Protein AF-A0A445N015-F1 (afdb_monomer)

Mean predicted aligned error: 7.63 Å

Structure (mmCIF, N/CA/C/O backbone):
data_AF-A0A445N015-F1
#
_entry.id   AF-A0A445N015-F1
#
loop_
_atom_site.group_PDB
_atom_site.id
_atom_site.type_symbol
_atom_site.label_atom_id
_atom_site.label_alt_id
_atom_site.label_comp_id
_atom_site.label_asym_id
_atom_site.label_entity_id
_atom_site.label_seq_id
_atom_site.pdbx_PDB_ins_code
_atom_site.Cartn_x
_atom_site.Cartn_y
_atom_site.Cartn_z
_atom_site.occupancy
_atom_site.B_iso_or_equiv
_atom_site.auth_seq_id
_atom_site.auth_comp_id
_atom_site.auth_asym_id
_atom_site.auth_atom_id
_atom_site.pdbx_PDB_model_num
ATOM 1 N N . MET A 1 1 ? 7.841 4.426 -27.535 1.00 52.28 1 MET A N 1
ATOM 2 C CA . MET A 1 1 ? 9.219 4.151 -27.082 1.00 52.28 1 MET A CA 1
ATOM 3 C C . MET A 1 1 ? 9.116 3.901 -25.587 1.00 52.28 1 MET A C 1
ATOM 5 O O . MET A 1 1 ? 8.561 4.754 -24.908 1.00 52.28 1 MET A O 1
ATOM 9 N N . GLY A 1 2 ? 9.429 2.688 -25.128 1.00 79.44 2 GLY A N 1
ATOM 10 C CA . GLY A 1 2 ? 9.279 2.295 -23.721 1.00 79.44 2 GLY A CA 1
ATOM 11 C C . GLY A 1 2 ? 10.524 2.635 -22.907 1.00 79.44 2 GLY A C 1
ATOM 12 O O . GLY A 1 2 ? 11.557 2.965 -23.481 1.00 79.44 2 GLY A O 1
ATOM 13 N N . LEU A 1 3 ? 10.420 2.553 -21.582 1.00 86.56 3 LEU A N 1
ATOM 14 C CA . LEU A 1 3 ? 11.592 2.603 -20.713 1.00 86.56 3 LEU A CA 1
ATOM 15 C C . LEU A 1 3 ? 12.353 1.275 -20.833 1.00 86.56 3 LEU A C 1
ATOM 17 O O . LEU A 1 3 ? 11.755 0.210 -20.674 1.00 86.56 3 LEU A O 1
ATOM 21 N N . GLU A 1 4 ? 13.658 1.337 -21.092 1.00 92.50 4 GLU A N 1
ATOM 22 C CA . GLU A 1 4 ? 14.559 0.176 -21.080 1.00 92.50 4 GLU A CA 1
ATOM 23 C C . GLU A 1 4 ? 14.879 -0.204 -19.629 1.00 92.50 4 GLU A C 1
ATOM 25 O O . GLU A 1 4 ? 15.941 0.089 -19.090 1.00 92.50 4 GLU A O 1
ATOM 30 N N . LEU A 1 5 ? 13.898 -0.788 -18.937 1.00 92.56 5 LEU A N 1
ATOM 31 C CA . LEU A 1 5 ? 14.038 -1.124 -17.519 1.00 92.56 5 LEU A CA 1
ATOM 32 C C . LEU A 1 5 ? 15.130 -2.173 -17.283 1.00 92.56 5 LEU A C 1
ATOM 34 O O . LEU A 1 5 ? 15.699 -2.236 -16.204 1.00 92.56 5 LEU A O 1
ATOM 38 N N . ASP A 1 6 ? 15.427 -3.029 -18.249 1.00 93.81 6 ASP A N 1
ATOM 39 C CA . ASP A 1 6 ? 16.456 -4.062 -18.140 1.00 93.81 6 ASP A CA 1
ATOM 40 C C . ASP A 1 6 ? 17.877 -3.497 -18.005 1.00 93.81 6 ASP A C 1
ATOM 42 O O . ASP A 1 6 ? 18.701 -4.114 -17.330 1.00 93.81 6 ASP A O 1
ATOM 46 N N . THR A 1 7 ? 18.141 -2.310 -18.555 1.00 95.38 7 THR A N 1
ATOM 47 C CA . THR A 1 7 ? 19.451 -1.645 -18.473 1.00 95.38 7 THR A CA 1
ATOM 48 C C . THR A 1 7 ? 19.639 -0.819 -17.197 1.00 95.38 7 THR A C 1
ATOM 50 O O . THR A 1 7 ? 20.769 -0.493 -16.839 1.00 95.38 7 THR A O 1
ATOM 53 N N . MET A 1 8 ? 18.554 -0.525 -16.472 1.00 96.06 8 MET A N 1
ATOM 54 C CA . MET A 1 8 ? 18.592 0.248 -15.229 1.00 96.06 8 MET A CA 1
ATOM 55 C C . MET A 1 8 ? 19.099 -0.577 -14.042 1.00 96.06 8 MET A C 1
ATOM 57 O O . MET A 1 8 ? 18.661 -1.711 -13.796 1.00 96.06 8 MET A O 1
ATOM 61 N N . SER A 1 9 ? 19.932 0.052 -13.216 1.00 97.19 9 SER A N 1
ATOM 62 C CA . SER A 1 9 ? 20.224 -0.415 -11.863 1.00 97.19 9 SER A CA 1
ATOM 63 C C . SER A 1 9 ? 18.957 -0.450 -10.997 1.00 97.19 9 SER A C 1
ATOM 65 O O . SER A 1 9 ? 17.939 0.182 -11.291 1.00 97.19 9 SER A O 1
ATOM 67 N N . ILE A 1 10 ? 19.006 -1.187 -9.884 1.00 96.56 10 ILE A N 1
ATOM 68 C CA . ILE A 1 10 ? 17.885 -1.240 -8.933 1.00 96.56 10 ILE A CA 1
ATOM 69 C C . ILE A 1 10 ? 17.566 0.152 -8.370 1.00 96.56 10 ILE A C 1
ATOM 71 O O . ILE A 1 10 ? 16.395 0.496 -8.241 1.00 96.56 10 ILE A O 1
ATOM 75 N N . GLU A 1 11 ? 18.581 0.971 -8.088 1.00 97.06 11 GLU A N 1
ATOM 76 C CA . GLU A 1 11 ? 18.382 2.337 -7.593 1.00 97.06 11 GLU A CA 1
ATOM 77 C C . GLU A 1 11 ? 17.631 3.206 -8.612 1.00 97.06 11 GLU A C 1
ATOM 79 O O . GLU A 1 11 ? 16.682 3.904 -8.256 1.00 97.06 11 GLU A O 1
ATOM 84 N N . GLU A 1 12 ? 18.002 3.128 -9.892 1.00 96.81 12 GLU A N 1
ATOM 85 C CA . GLU A 1 12 ? 17.334 3.867 -10.970 1.00 96.81 12 GLU A CA 1
ATOM 86 C C . GLU A 1 12 ? 15.891 3.402 -11.175 1.00 96.81 12 GLU A C 1
ATOM 88 O O . GLU A 1 12 ? 14.999 4.231 -11.367 1.00 96.81 12 GLU A O 1
ATOM 93 N N . LYS A 1 13 ? 15.630 2.095 -11.059 1.00 96.50 13 LYS A N 1
ATOM 94 C CA . LYS A 1 13 ? 14.264 1.551 -11.090 1.00 96.50 13 LYS A CA 1
ATOM 95 C C . LYS A 1 13 ? 13.414 2.097 -9.954 1.00 96.50 13 LYS A C 1
ATOM 97 O O . LYS A 1 13 ? 12.288 2.524 -10.197 1.00 96.50 13 LYS A O 1
ATOM 102 N N . LEU A 1 14 ? 13.946 2.100 -8.732 1.00 96.56 14 LEU A N 1
ATOM 103 C CA . LEU A 1 14 ? 13.231 2.598 -7.558 1.00 96.56 14 LEU A CA 1
ATOM 104 C C . LEU A 1 14 ? 12.920 4.091 -7.694 1.00 96.56 14 LEU A C 1
ATOM 106 O O . LEU A 1 14 ? 11.767 4.480 -7.532 1.00 96.56 14 LEU A O 1
ATOM 110 N N . LYS A 1 15 ? 13.896 4.909 -8.107 1.00 96.56 15 LYS A N 1
ATOM 111 C CA . LYS A 1 15 ? 13.669 6.340 -8.375 1.00 96.56 15 LYS A CA 1
ATOM 112 C C . LYS A 1 15 ? 12.630 6.565 -9.471 1.00 96.56 15 LYS A C 1
ATOM 114 O O . LYS A 1 15 ? 11.761 7.419 -9.332 1.00 96.56 15 LYS A O 1
ATOM 119 N N . THR A 1 16 ? 12.686 5.782 -10.546 1.00 95.56 16 THR A N 1
ATOM 120 C CA . THR A 1 16 ? 11.708 5.864 -11.641 1.00 95.56 16 THR A CA 1
ATOM 121 C C . THR A 1 16 ? 10.302 5.510 -11.155 1.00 95.56 16 THR A C 1
ATOM 123 O O . THR A 1 16 ? 9.340 6.198 -11.495 1.00 95.56 16 THR A O 1
ATOM 126 N N . MET A 1 17 ? 10.178 4.474 -10.320 1.00 95.38 17 MET A N 1
ATOM 127 C CA . MET A 1 17 ? 8.916 4.078 -9.696 1.00 95.38 17 MET A CA 1
ATOM 128 C C . MET A 1 17 ? 8.364 5.185 -8.786 1.00 95.38 17 MET A C 1
ATOM 130 O O . MET A 1 17 ? 7.180 5.494 -8.869 1.00 95.38 17 MET A O 1
ATOM 134 N N . GLU A 1 18 ? 9.208 5.820 -7.968 1.00 95.00 18 GLU A N 1
ATOM 135 C CA . GLU A 1 18 ? 8.817 6.947 -7.109 1.00 95.00 18 GLU A CA 1
ATOM 136 C C . GLU A 1 18 ? 8.374 8.170 -7.918 1.00 95.00 18 GLU A C 1
ATOM 138 O O . GLU A 1 18 ? 7.363 8.794 -7.597 1.00 95.00 18 GLU A O 1
ATOM 143 N N . MET A 1 19 ? 9.094 8.508 -8.991 1.00 93.94 19 MET A N 1
ATOM 144 C CA . MET A 1 19 ? 8.722 9.610 -9.881 1.00 93.94 19 MET A CA 1
ATOM 145 C C . MET A 1 19 ? 7.363 9.367 -10.536 1.00 93.94 19 MET A C 1
ATOM 147 O O . MET A 1 19 ? 6.520 10.264 -10.547 1.00 93.94 19 MET A O 1
ATOM 151 N N . LEU A 1 20 ? 7.135 8.151 -11.039 1.00 91.44 20 LEU A N 1
ATOM 152 C CA . LEU A 1 20 ? 5.853 7.760 -11.618 1.00 91.44 20 LEU A CA 1
ATOM 153 C C . LEU A 1 20 ? 4.732 7.835 -10.576 1.00 91.44 20 LEU A C 1
ATOM 155 O O . LEU A 1 20 ? 3.674 8.399 -10.843 1.00 91.44 20 LEU A O 1
ATOM 159 N N . TRP A 1 21 ? 4.976 7.297 -9.382 1.00 91.38 21 TRP A N 1
ATOM 160 C CA . TRP A 1 21 ? 4.009 7.316 -8.291 1.00 91.38 21 TRP A CA 1
ATOM 161 C C . TRP A 1 21 ? 3.627 8.744 -7.883 1.00 91.38 21 TRP A C 1
ATOM 163 O O . TRP A 1 21 ? 2.444 9.051 -7.735 1.00 91.38 21 TRP A O 1
ATOM 173 N N . ASN A 1 22 ? 4.612 9.638 -7.767 1.00 90.12 22 ASN A N 1
ATOM 174 C CA . ASN A 1 22 ? 4.384 11.043 -7.441 1.00 90.12 22 ASN A CA 1
ATOM 175 C C . ASN A 1 22 ? 3.572 11.765 -8.525 1.00 90.12 22 ASN A C 1
ATOM 177 O O . ASN A 1 22 ? 2.661 12.518 -8.185 1.00 90.12 22 ASN A O 1
ATOM 181 N N . ASP A 1 23 ? 3.859 11.528 -9.809 1.00 88.94 23 ASP A N 1
ATOM 182 C CA . ASP A 1 23 ? 3.106 12.144 -10.911 1.00 88.94 23 ASP A CA 1
ATOM 183 C C . ASP A 1 23 ? 1.634 11.695 -10.913 1.00 88.94 23 ASP A C 1
ATOM 185 O O . ASP A 1 23 ? 0.740 12.537 -11.019 1.00 88.94 23 ASP A O 1
ATOM 189 N N . ILE A 1 24 ? 1.373 10.399 -10.685 1.00 86.00 24 ILE A N 1
ATOM 190 C CA . ILE A 1 24 ? 0.013 9.847 -10.550 1.00 86.00 24 ILE A CA 1
ATOM 191 C C . ILE A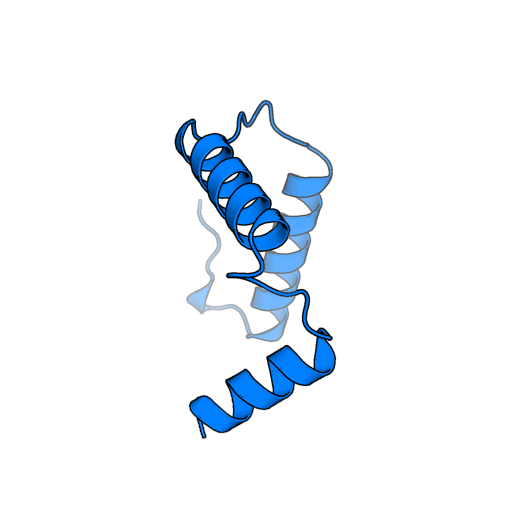 1 24 ? -0.724 10.477 -9.360 1.00 86.00 24 ILE A C 1
ATOM 193 O O . ILE A 1 24 ? -1.895 10.830 -9.474 1.00 86.00 24 ILE A O 1
ATOM 197 N N . CYS A 1 25 ? -0.054 10.640 -8.216 1.00 84.94 25 CYS A N 1
ATOM 198 C CA . CYS A 1 25 ? -0.669 11.242 -7.030 1.00 84.94 25 CYS A CA 1
ATOM 199 C C . CYS A 1 25 ? -1.003 12.728 -7.228 1.00 84.94 25 CYS A C 1
ATOM 201 O O . CYS A 1 25 ? -2.017 13.205 -6.725 1.00 84.94 25 CYS A O 1
ATOM 203 N N . GLN A 1 26 ? -0.143 13.474 -7.927 1.00 82.94 26 GLN A N 1
ATOM 204 C CA . GLN A 1 26 ? -0.335 14.910 -8.155 1.00 82.94 26 GLN A CA 1
ATOM 205 C C . GLN A 1 26 ? -1.395 15.197 -9.211 1.00 82.94 26 GLN A C 1
ATOM 207 O O . GLN A 1 26 ? -2.152 16.161 -9.096 1.00 82.94 26 GLN A O 1
ATOM 212 N N . ARG A 1 27 ? -1.459 14.358 -10.241 1.00 69.88 27 ARG A N 1
ATOM 213 C CA . ARG A 1 27 ? -2.500 14.399 -11.256 1.00 69.88 27 ARG A CA 1
ATOM 214 C C . ARG A 1 27 ? -3.485 13.305 -10.921 1.00 69.88 27 ARG A C 1
ATOM 216 O O . ARG A 1 27 ? -3.501 12.310 -11.633 1.00 69.88 27 ARG A O 1
ATOM 223 N N . VAL A 1 28 ? -4.259 13.477 -9.841 1.00 66.00 28 VAL A N 1
ATOM 224 C CA . VAL A 1 28 ? -5.373 12.571 -9.522 1.00 66.00 28 VAL A CA 1
ATOM 225 C C . VAL A 1 28 ? -6.185 12.454 -10.808 1.00 66.00 28 VAL A C 1
ATOM 227 O O . VAL A 1 28 ? -6.827 13.435 -11.196 1.00 66.00 28 VAL A O 1
ATOM 230 N N . PRO A 1 29 ? -6.089 11.334 -11.547 1.00 61.41 29 PRO A N 1
ATOM 231 C CA . PRO A 1 29 ? -6.849 11.209 -12.769 1.00 61.41 29 PRO A CA 1
ATOM 232 C C . PRO A 1 29 ? -8.322 11.234 -12.358 1.00 61.41 29 PRO A C 1
ATOM 234 O O . PRO A 1 29 ? -8.638 11.006 -11.188 1.00 61.41 29 PRO A O 1
ATOM 237 N N . ASP A 1 30 ? -9.236 11.425 -13.304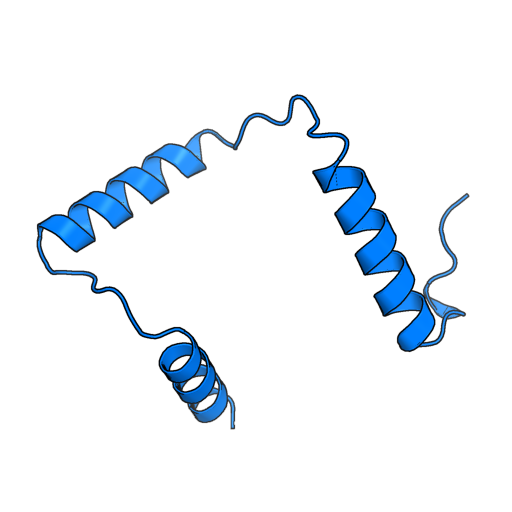 1.00 69.00 30 ASP A N 1
ATOM 238 C CA . ASP A 1 30 ? -10.653 11.082 -13.107 1.00 69.00 30 ASP A CA 1
ATOM 239 C C . ASP A 1 30 ? -10.791 9.544 -12.983 1.00 69.00 30 ASP A C 1
ATOM 241 O O . ASP A 1 30 ? -11.427 8.850 -13.774 1.00 69.00 30 ASP A O 1
ATOM 245 N N . PHE A 1 31 ? -10.082 8.966 -12.015 1.00 72.50 31 PHE A N 1
ATOM 246 C CA . PHE A 1 31 ? -10.027 7.560 -11.710 1.00 72.50 31 PHE A CA 1
ATOM 247 C C . PHE A 1 31 ? -11.059 7.312 -10.626 1.00 72.50 31 PHE A C 1
ATOM 249 O O . PHE A 1 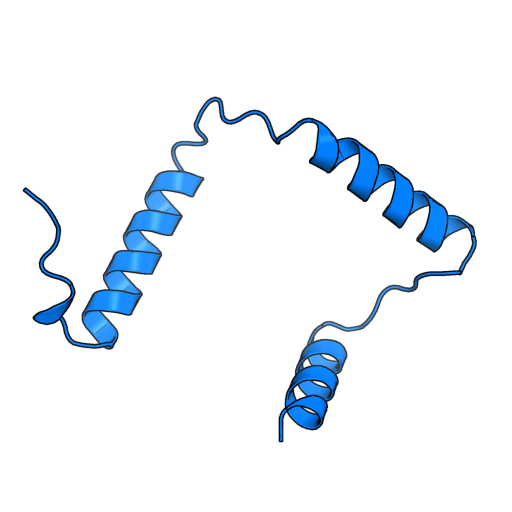31 ? -10.807 7.445 -9.427 1.00 72.50 31 PHE A O 1
ATOM 256 N N . SER A 1 32 ? -12.258 6.961 -11.074 1.00 78.62 32 SER A N 1
ATOM 257 C CA . SER A 1 32 ? -13.251 6.391 -10.179 1.00 78.62 32 SER A CA 1
ATOM 258 C C . SER A 1 32 ? -12.741 5.036 -9.703 1.00 78.62 32 SER A C 1
ATOM 260 O O . SER A 1 32 ? -12.342 4.196 -10.514 1.00 78.62 32 SER A O 1
ATOM 262 N N . SER A 1 33 ? -12.751 4.823 -8.386 1.00 82.44 33 SER A N 1
ATOM 263 C 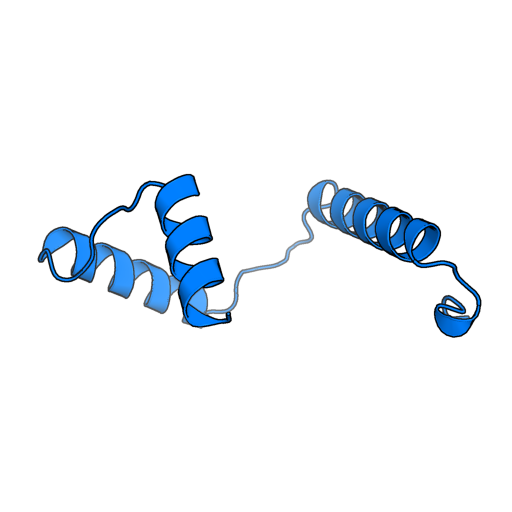CA . SER A 1 33 ? -12.477 3.497 -7.834 1.00 82.44 33 SER A CA 1
ATOM 264 C C . SER A 1 33 ? -13.416 2.470 -8.480 1.00 82.44 33 SER A C 1
ATOM 266 O O . SER A 1 33 ? -14.578 2.798 -8.741 1.00 82.44 33 SER A O 1
ATOM 268 N N . PRO A 1 34 ? -12.954 1.235 -8.740 1.00 89.06 34 PRO A N 1
ATOM 269 C CA . PRO A 1 34 ? -13.830 0.173 -9.220 1.00 89.06 34 PRO A CA 1
ATOM 270 C C . PRO A 1 34 ? -15.048 -0.007 -8.308 1.00 89.06 34 PRO A C 1
ATOM 272 O O . PRO A 1 34 ? -14.932 0.162 -7.095 1.00 89.06 34 PRO A O 1
ATOM 275 N N . SER A 1 35 ? -16.192 -0.411 -8.866 1.00 87.12 35 SER A N 1
ATOM 276 C CA . SER A 1 35 ? -17.445 -0.544 -8.103 1.00 87.12 35 SER A CA 1
ATOM 277 C C . SER A 1 35 ? -17.319 -1.472 -6.891 1.00 87.12 35 SER A C 1
ATOM 279 O O . SER A 1 35 ? -17.849 -1.162 -5.833 1.00 87.12 35 SER A O 1
ATOM 281 N N . TRP A 1 36 ? -16.541 -2.553 -7.015 1.00 93.56 36 TRP A N 1
ATOM 282 C CA . TRP A 1 36 ? -16.307 -3.515 -5.931 1.00 93.56 36 TRP A CA 1
ATOM 283 C C . TRP A 1 36 ? -15.555 -2.922 -4.732 1.00 93.56 36 TRP A C 1
ATOM 285 O O . TRP A 1 36 ? -15.584 -3.489 -3.642 1.00 93.56 36 TRP A O 1
ATOM 295 N N . HIS A 1 37 ? -14.837 -1.809 -4.917 1.00 92.50 37 HIS A N 1
ATOM 296 C CA . HIS A 1 37 ? -14.020 -1.226 -3.857 1.00 92.50 37 HIS A CA 1
ATOM 297 C C . HIS A 1 37 ? -14.889 -0.698 -2.711 1.00 92.50 37 HIS A C 1
ATOM 299 O O . HIS A 1 37 ? -14.519 -0.862 -1.553 1.00 92.50 37 HIS A O 1
ATOM 305 N N . GLY A 1 38 ? -16.053 -0.121 -3.030 1.00 92.12 38 GLY A N 1
ATOM 306 C CA . GLY A 1 38 ? -17.019 0.332 -2.027 1.00 92.12 38 GLY A CA 1
ATOM 307 C C . GLY A 1 38 ? -17.561 -0.828 -1.194 1.00 92.12 38 GLY A C 1
ATOM 308 O O . GLY A 1 38 ? -17.477 -0.783 0.030 1.00 92.12 38 GLY A O 1
ATOM 309 N N . ASP A 1 39 ? -18.001 -1.897 -1.861 1.00 95.00 39 ASP A N 1
ATOM 310 C CA . ASP A 1 39 ? -18.551 -3.091 -1.208 1.00 95.00 39 ASP A CA 1
ATOM 311 C C . ASP A 1 39 ? -17.560 -3.691 -0.191 1.00 95.00 39 ASP A C 1
ATOM 313 O O . ASP A 1 39 ? -17.925 -4.031 0.934 1.00 95.00 39 ASP A O 1
ATOM 317 N N . LEU A 1 40 ? -16.272 -3.757 -0.555 1.00 95.94 40 LEU A N 1
ATOM 318 C CA . LEU A 1 40 ? -15.221 -4.271 0.327 1.00 95.94 40 LEU A CA 1
ATOM 319 C C . LEU A 1 40 ? -14.959 -3.359 1.538 1.00 95.94 40 LEU A C 1
ATOM 321 O O . LEU A 1 40 ? -14.634 -3.848 2.623 1.00 95.94 40 LEU A O 1
ATOM 325 N N . LEU A 1 41 ? -15.047 -2.036 1.368 1.00 95.19 41 LEU A N 1
ATOM 326 C CA . LEU A 1 41 ? -14.896 -1.093 2.479 1.00 95.19 41 LEU A CA 1
ATOM 327 C C . LEU A 1 41 ? -16.068 -1.210 3.459 1.00 95.19 41 LEU A C 1
ATOM 329 O O . LEU A 1 41 ? -15.832 -1.270 4.665 1.00 95.19 41 LEU A O 1
ATOM 333 N N . GLU A 1 42 ? -17.299 -1.322 2.955 1.00 95.94 42 GLU A N 1
ATOM 334 C CA . GLU A 1 42 ? -18.487 -1.535 3.790 1.00 95.94 42 GLU A CA 1
ATOM 335 C C . GLU A 1 42 ? -18.403 -2.845 4.583 1.00 95.94 42 GLU A C 1
ATOM 337 O O . GLU A 1 42 ? -18.668 -2.856 5.788 1.00 95.94 42 GLU A O 1
ATOM 342 N N . GLU A 1 43 ? -17.970 -3.938 3.946 1.00 96.94 43 GLU A N 1
ATOM 343 C CA . GLU A 1 43 ? -17.762 -5.225 4.617 1.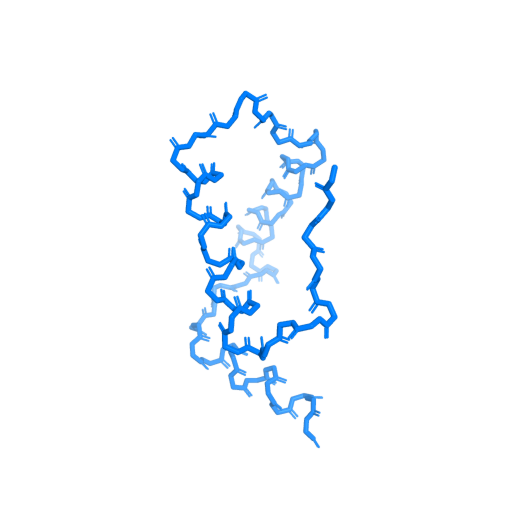00 96.94 43 GLU A CA 1
ATOM 344 C C . GLU A 1 43 ? -16.749 -5.105 5.768 1.00 96.94 43 GLU A C 1
ATOM 346 O O . GLU A 1 43 ? -17.004 -5.563 6.886 1.00 96.94 43 GLU A O 1
ATOM 351 N N . ARG A 1 44 ? -15.612 -4.442 5.525 1.00 96.56 44 ARG A N 1
ATOM 352 C CA . ARG A 1 44 ? -14.571 -4.231 6.544 1.00 96.56 44 ARG A CA 1
ATOM 353 C C . ARG A 1 44 ? -15.064 -3.361 7.694 1.00 96.56 44 ARG A C 1
ATOM 355 O O . ARG A 1 44 ? -14.788 -3.661 8.855 1.00 96.56 44 ARG A O 1
ATOM 362 N N . GLU A 1 45 ? -15.812 -2.301 7.403 1.00 96.88 45 GLU A N 1
ATOM 363 C CA . GLU A 1 45 ? -16.426 -1.473 8.441 1.00 96.88 45 GLU A CA 1
ATOM 364 C C . GLU A 1 45 ? -17.427 -2.259 9.290 1.00 96.88 45 GLU A C 1
ATOM 366 O O . GLU A 1 45 ? -17.466 -2.091 10.512 1.00 96.88 45 GLU A O 1
ATOM 371 N N . LEU A 1 46 ? -18.233 -3.119 8.663 1.00 97.81 46 LEU A N 1
ATOM 372 C CA . LEU A 1 46 ? -19.163 -3.990 9.371 1.00 97.81 46 LEU A CA 1
ATOM 373 C C . LEU A 1 46 ? -18.413 -4.969 10.279 1.00 97.81 46 LEU A C 1
ATOM 375 O O . LEU A 1 46 ? -18.759 -5.103 11.451 1.00 97.81 46 LEU A O 1
ATOM 379 N N . ASN A 1 47 ? -17.347 -5.598 9.783 1.00 97.88 47 ASN A N 1
ATOM 380 C CA . ASN A 1 47 ? -16.529 -6.509 10.581 1.00 97.88 47 ASN A CA 1
ATOM 381 C C . ASN A 1 47 ? -15.899 -5.823 11.796 1.00 97.88 47 ASN A C 1
ATOM 383 O O . ASN A 1 47 ? -15.859 -6.423 12.871 1.00 97.88 47 ASN A O 1
ATOM 387 N N . LEU A 1 48 ? -15.454 -4.571 11.660 1.00 97.31 48 LEU A N 1
ATOM 388 C CA . LEU A 1 48 ? -14.956 -3.779 12.787 1.00 97.31 48 LEU A CA 1
ATOM 389 C C . LEU A 1 48 ? -16.064 -3.501 13.813 1.00 97.31 48 LEU A C 1
ATOM 391 O O . LEU A 1 48 ? -15.846 -3.670 15.012 1.00 97.31 48 LEU A O 1
ATOM 395 N N . LYS A 1 49 ? -17.263 -3.109 13.358 1.00 96.75 49 LYS A N 1
ATOM 396 C CA . LYS A 1 49 ? -18.423 -2.844 14.233 1.00 96.75 49 LYS A CA 1
ATOM 397 C C . LYS A 1 49 ? -18.879 -4.094 14.986 1.00 96.75 49 LYS A C 1
ATOM 399 O O . LYS A 1 49 ? -19.269 -4.001 16.146 1.00 96.75 49 LYS A O 1
ATOM 404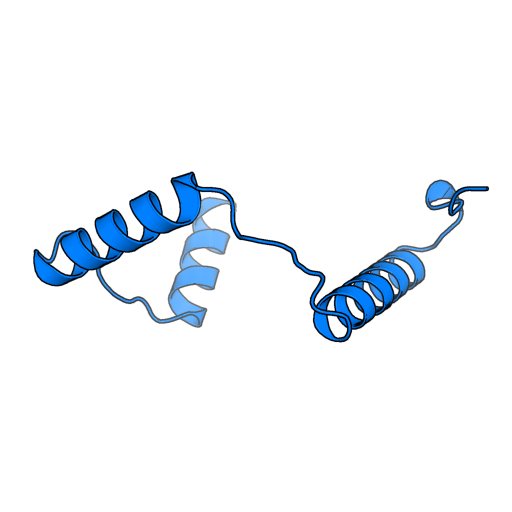 N N . GLU A 1 50 ? -18.814 -5.252 14.339 1.00 97.56 50 GLU A N 1
ATOM 405 C CA . GLU A 1 50 ? -19.170 -6.544 14.929 1.00 97.56 50 GLU A CA 1
ATOM 406 C C . GLU A 1 50 ? -18.031 -7.186 15.743 1.00 97.56 50 GLU A C 1
ATOM 408 O O . GLU A 1 50 ? -18.225 -8.235 16.356 1.00 97.56 50 GLU A O 1
ATOM 413 N N . GLY A 1 51 ? -16.840 -6.578 15.764 1.00 96.50 51 GLY A N 1
ATOM 414 C CA . GLY A 1 51 ? -15.668 -7.095 16.477 1.00 96.50 51 GLY A CA 1
ATOM 415 C C . GLY A 1 51 ? -15.010 -8.318 15.826 1.00 96.50 51 GLY A C 1
ATOM 416 O O . GLY A 1 51 ? -14.179 -8.970 16.462 1.00 96.50 51 GLY A O 1
ATOM 417 N N . ARG A 1 52 ? -15.369 -8.634 14.574 1.00 96.88 52 ARG A N 1
ATOM 418 C CA . ARG A 1 52 ? -14.729 -9.682 13.760 1.00 96.88 52 ARG A CA 1
ATOM 419 C C . ARG A 1 52 ? -13.343 -9.262 13.275 1.00 96.88 52 ARG A C 1
ATOM 421 O O . ARG A 1 52 ? -12.464 -10.111 13.188 1.00 96.88 52 ARG A O 1
ATOM 428 N N . ASP A 1 53 ? -13.156 -7.966 13.035 1.00 96.12 53 ASP A N 1
ATOM 429 C CA . ASP A 1 53 ? -11.868 -7.355 12.708 1.00 96.12 53 ASP A CA 1
ATOM 430 C C . ASP A 1 53 ? -11.438 -6.365 13.794 1.00 96.12 53 ASP A C 1
ATOM 432 O O . ASP A 1 53 ? -12.257 -5.843 14.555 1.00 96.12 53 ASP A O 1
ATOM 436 N N . GLN A 1 54 ? -10.132 -6.100 13.874 1.00 94.06 54 GLN A N 1
ATOM 437 C CA . GLN A 1 54 ? -9.548 -5.179 14.849 1.00 94.06 54 GLN A CA 1
ATOM 438 C C . GLN A 1 54 ? -8.415 -4.377 14.219 1.00 94.06 54 GLN A C 1
ATOM 440 O O . GLN A 1 54 ? -7.645 -4.890 13.406 1.00 94.06 54 GLN A O 1
ATOM 445 N N . PHE A 1 55 ? -8.270 -3.124 14.649 1.00 94.44 55 PHE A N 1
ATOM 446 C CA . PHE A 1 55 ? -7.088 -2.344 14.310 1.00 94.44 55 PHE A CA 1
ATOM 447 C C . PHE A 1 55 ? -5.845 -2.964 14.950 1.00 94.44 55 PHE A C 1
ATOM 449 O O . PHE A 1 55 ? -5.850 -3.368 16.114 1.00 94.44 55 PHE A O 1
ATOM 456 N N . MET A 1 56 ? -4.762 -3.000 14.182 1.00 94.38 56 MET A N 1
ATOM 457 C CA . MET A 1 56 ? -3.461 -3.463 14.633 1.00 94.38 56 MET A CA 1
ATOM 458 C C . MET A 1 56 ? -2.448 -2.336 14.486 1.00 94.38 56 MET A C 1
ATOM 460 O O . MET A 1 56 ? -2.476 -1.582 13.515 1.00 94.38 56 MET A O 1
ATOM 464 N N . ASP A 1 57 ? -1.529 -2.257 15.444 1.00 97.00 57 ASP A N 1
ATOM 465 C CA . ASP A 1 57 ? -0.343 -1.425 15.304 1.00 97.00 57 ASP A CA 1
ATOM 466 C C . ASP A 1 57 ? 0.462 -1.820 14.052 1.00 97.00 57 ASP A C 1
ATOM 468 O O . ASP A 1 57 ? 0.717 -3.000 13.797 1.00 97.00 57 ASP A O 1
ATOM 472 N N . TRP A 1 58 ? 0.869 -0.826 13.267 1.00 96.38 58 TRP A N 1
ATOM 473 C CA . TRP A 1 58 ? 1.502 -1.063 11.972 1.00 96.38 58 TRP A CA 1
ATO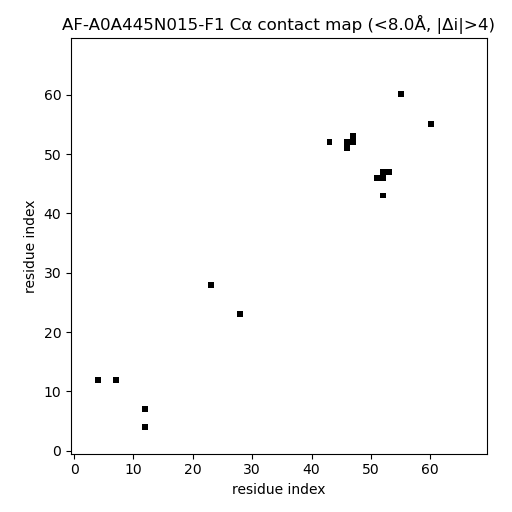M 474 C C . TRP A 1 58 ? 2.864 -1.755 12.086 1.00 96.38 58 TRP A C 1
ATOM 476 O O . TRP A 1 58 ? 3.178 -2.651 11.299 1.00 96.38 58 TRP A O 1
ATOM 486 N N . GLU A 1 59 ? 3.664 -1.396 13.090 1.00 96.88 59 GLU A N 1
ATOM 487 C CA . GLU A 1 59 ? 4.973 -2.016 13.304 1.00 96.88 59 GLU A CA 1
ATOM 488 C C . GLU A 1 59 ? 4.826 -3.459 13.795 1.00 96.88 59 GLU A C 1
ATOM 490 O O . GLU A 1 59 ? 5.576 -4.348 13.376 1.00 96.88 59 GLU A O 1
ATOM 495 N N . LYS A 1 60 ? 3.798 -3.732 14.607 1.00 96.56 60 LYS A N 1
ATOM 496 C CA . LYS A 1 60 ? 3.414 -5.103 14.954 1.00 96.56 60 LYS A CA 1
ATOM 497 C C . LYS A 1 60 ? 3.022 -5.912 13.714 1.00 96.56 60 LYS A C 1
ATOM 499 O O . LYS A 1 60 ? 3.553 -7.007 13.532 1.00 96.56 60 LYS A O 1
ATOM 504 N N . ALA A 1 61 ? 2.168 -5.367 12.846 1.00 96.25 61 ALA A N 1
ATOM 505 C CA . ALA A 1 61 ? 1.724 -6.045 11.628 1.00 96.25 61 ALA A CA 1
ATOM 506 C C . ALA A 1 61 ? 2.905 -6.426 10.724 1.00 96.25 61 ALA A C 1
ATOM 508 O O . ALA A 1 61 ? 3.029 -7.582 10.319 1.00 96.25 61 ALA A O 1
ATOM 509 N N . LYS A 1 62 ? 3.830 -5.488 10.475 1.00 96.06 62 LYS A N 1
ATOM 510 C CA . LYS A 1 62 ? 5.059 -5.760 9.710 1.00 96.06 62 LYS A CA 1
ATOM 511 C C . LYS A 1 62 ? 5.876 -6.895 10.315 1.00 96.06 62 LYS A C 1
ATOM 513 O O . LYS A 1 62 ? 6.333 -7.777 9.591 1.00 96.06 62 LYS A O 1
ATOM 518 N N . LYS A 1 63 ? 6.074 -6.874 11.636 1.00 96.62 63 LYS A N 1
ATOM 519 C CA . LYS A 1 63 ? 6.858 -7.894 12.341 1.00 96.62 63 LYS A CA 1
ATOM 520 C C . LYS A 1 63 ? 6.223 -9.276 12.221 1.00 96.62 63 LYS A C 1
ATOM 522 O O . LYS A 1 63 ? 6.943 -10.253 12.029 1.00 96.62 63 LYS A O 1
ATOM 527 N N . ASP A 1 64 ? 4.905 -9.362 12.348 1.00 95.75 64 ASP A N 1
ATOM 528 C CA . ASP A 1 64 ? 4.182 -10.629 12.255 1.00 95.75 64 ASP A CA 1
ATOM 529 C C . ASP A 1 64 ? 4.207 -11.176 10.817 1.00 95.75 64 ASP A C 1
ATOM 531 O O . ASP A 1 64 ? 4.494 -12.358 10.627 1.00 95.75 64 ASP A O 1
ATOM 535 N N . ILE A 1 65 ? 4.061 -10.311 9.803 1.00 95.88 65 ILE A N 1
ATOM 536 C CA . ILE A 1 65 ? 4.254 -10.680 8.390 1.00 95.88 65 ILE A CA 1
ATOM 537 C C . ILE A 1 65 ? 5.677 -11.198 8.163 1.00 95.88 65 ILE A C 1
ATOM 539 O O . ILE A 1 65 ? 5.844 -12.287 7.620 1.00 95.88 65 ILE A O 1
ATOM 543 N N . TRP A 1 66 ? 6.699 -10.472 8.627 1.00 95.31 66 TRP A N 1
ATOM 544 C CA . TRP A 1 66 ? 8.101 -10.863 8.453 1.00 95.31 66 TRP A CA 1
ATOM 545 C C . TRP A 1 66 ? 8.417 -12.227 9.079 1.00 95.31 66 TRP A C 1
ATOM 547 O O . TRP A 1 66 ? 9.124 -13.040 8.488 1.00 95.31 66 TRP A O 1
ATOM 557 N N . LYS A 1 67 ? 7.857 -12.509 10.261 1.00 95.62 67 LYS A N 1
ATOM 558 C CA . LYS A 1 67 ? 7.976 -13.823 10.906 1.00 95.62 67 LYS A CA 1
ATOM 559 C C . LYS A 1 67 ? 7.267 -14.934 10.139 1.00 95.62 67 LYS A C 1
ATOM 561 O O . LYS A 1 67 ? 7.709 -16.066 10.219 1.00 95.62 67 LYS A O 1
ATOM 566 N N . SER A 1 68 ? 6.160 -14.637 9.457 1.00 94.50 68 SER A N 1
ATOM 567 C CA . SER A 1 68 ? 5.399 -15.648 8.709 1.00 94.50 68 SER A CA 1
ATOM 568 C C . SER A 1 68 ? 6.078 -16.092 7.409 1.00 94.50 68 SER A C 1
ATOM 570 O O . SER A 1 68 ? 5.756 -17.157 6.891 1.00 94.50 68 SER A O 1
ATOM 572 N N . ILE A 1 69 ? 7.003 -15.278 6.890 1.00 92.44 69 ILE A N 1
ATOM 573 C CA . ILE A 1 69 ? 7.733 -15.527 5.636 1.00 92.44 69 ILE A CA 1
ATOM 574 C C . ILE A 1 69 ? 9.186 -15.984 5.846 1.00 92.44 69 ILE A C 1
ATOM 576 O O . ILE A 1 69 ? 9.850 -16.303 4.861 1.00 92.44 69 ILE A O 1
ATOM 580 N N . SER A 1 70 ? 9.683 -15.975 7.090 1.00 71.31 70 SER A N 1
ATOM 581 C CA . SER A 1 70 ? 11.030 -16.439 7.471 1.00 71.31 70 SER A CA 1
ATOM 582 C C . SER A 1 70 ? 10.985 -17.867 7.998 1.00 71.31 70 SER A C 1
ATOM 584 O O . SER A 1 70 ? 11.924 -18.629 7.686 1.00 71.31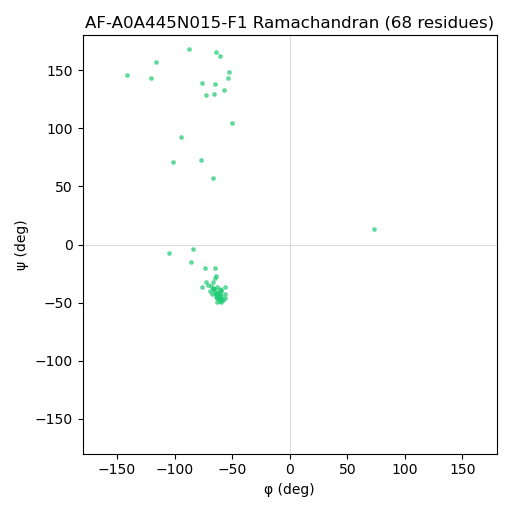 70 SER A O 1
#

InterPro domains:
  IPR013406 Conserved hypothetical protein CHP02574, addiction module [PF09720] (8-61)

Sequence (70 aa):
MGLELDTMSIEEKLKTMEMLWNDICQRVPDFSSPSWHGDLLEERELNLKEGRDQFMDWEKAKKDIWKSIS

Foldseek 3Di:
DDDPVVPDDPVRVVVVVVVVVVVCVVCVDVDDDPPVVVVVVVVVVVCVVVVVDDDDDPVVVVVVVVVVVD

Organism: NCBI:txid201089

Secondary structure (DSSP, 8-state):
----TTTS-HHHHHHHHHHHHHHHHHS--S-PPPHHHHHHHHHHHHHHHTTSS----HHHHHHHHHHHH-

Radius of gyration: 18.63 Å; Cα contacts (8 Å, |Δi|>4): 9; chains: 1; bounding box: 39×31×44 Å

Solvent-accessible surface area (backbone atoms only — not comparable to full-atom values): 4408 Å² total; per-residue (Å²): 136,80,82,69,64,87,81,48,53,70,68,56,48,50,52,50,52,51,54,52,50,50,51,49,64,73,50,66,62,100,70,73,76,61,77,67,57,57,59,54,51,54,52,51,53,49,30,44,76,72,62,77,42,77,93,7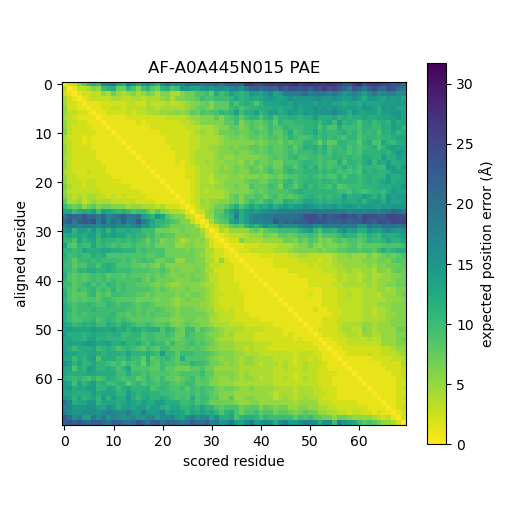0,60,67,69,58,51,52,52,53,54,54,61,74,76,107

pLDDT: mean 90.92, std 9.55, range [52.28, 97.88]